Protein AF-A0AA37RP38-F1 (afdb_monomer_lite)

Foldseek 3Di:
DDDPDDDDDDFDQDPVRDTDDDPVVCVVQVHDPPFDWDWDADPVDNVDIDIHGPVFWDWDDDDDPDTDTDGD

Secondary structure (DSSP, 8-state):
----S------PPPTTS--PPPHHHHHHTT--TT--EEEEE-SS-TTPEEEEETTTEEEEE-STT-EEEEE-

Sequence (72 aa):
MKLKGRPLGPRTITQVYQVSVPKKLLDQVELNKHDEVYFAVSAEDPNIICMFSSKKATLTPSGDDEIQAVVK

pLDDT: mean 77.24, std 12.96, range [51.78, 90.25]

Radius of gyration: 13.52 Å; chains: 1; bounding box: 35×27×24 Å

Structure (mmCIF, N/CA/C/O backbone):
data_AF-A0AA37RP38-F1
#
_entry.id   AF-A0AA37RP38-F1
#
loop_
_atom_site.group_PDB
_atom_site.id
_atom_site.type_symbol
_atom_site.label_atom_id
_atom_site.label_alt_id
_atom_site.label_comp_id
_atom_site.label_asym_id
_atom_site.label_entity_id
_atom_site.label_seq_id
_atom_site.pdbx_PDB_ins_code
_atom_site.Cartn_x
_atom_site.Cartn_y
_atom_site.Cartn_z
_atom_site.occupancy
_atom_site.B_iso_or_equiv
_atom_site.auth_seq_id
_atom_site.auth_comp_id
_atom_site.auth_asym_id
_atom_site.auth_atom_id
_atom_site.pdbx_PDB_model_num
ATOM 1 N N . MET A 1 1 ? 8.705 -10.568 -6.213 1.00 55.59 1 MET A N 1
ATOM 2 C CA . MET A 1 1 ? 7.972 -10.627 -4.924 1.00 55.59 1 MET A CA 1
ATOM 3 C C . MET A 1 1 ? 6.807 -11.624 -5.013 1.00 55.59 1 MET A C 1
ATOM 5 O O . MET A 1 1 ? 6.145 -11.675 -6.041 1.00 55.59 1 MET A O 1
ATOM 9 N N . LYS A 1 2 ? 6.536 -12.435 -3.970 1.00 51.78 2 LYS A N 1
ATOM 10 C CA . LYS A 1 2 ? 5.333 -13.299 -3.897 1.00 51.78 2 LYS A CA 1
ATOM 11 C C . LYS A 1 2 ? 4.232 -12.571 -3.119 1.00 51.78 2 LYS A C 1
ATOM 13 O O . LYS A 1 2 ? 4.401 -12.326 -1.926 1.00 51.78 2 LYS A O 1
ATOM 18 N N . LEU A 1 3 ? 3.119 -12.235 -3.771 1.00 56.25 3 LEU A N 1
ATOM 19 C CA . LEU A 1 3 ? 1.956 -11.640 -3.105 1.00 56.25 3 LEU A CA 1
ATOM 20 C C . LEU A 1 3 ? 1.370 -12.646 -2.102 1.00 56.25 3 LEU A C 1
ATOM 22 O O . LEU A 1 3 ? 1.032 -13.773 -2.467 1.00 56.25 3 LEU A O 1
ATOM 26 N N . LYS A 1 4 ? 1.256 -12.253 -0.829 1.00 57.22 4 LYS A N 1
ATOM 27 C CA . LYS A 1 4 ? 0.533 -13.045 0.172 1.00 57.22 4 LYS A CA 1
ATOM 28 C C . LYS A 1 4 ? -0.957 -12.710 0.071 1.00 57.22 4 LYS A C 1
ATOM 30 O O . LYS A 1 4 ? -1.347 -11.575 0.309 1.00 57.22 4 LYS A O 1
ATOM 35 N N . GLY A 1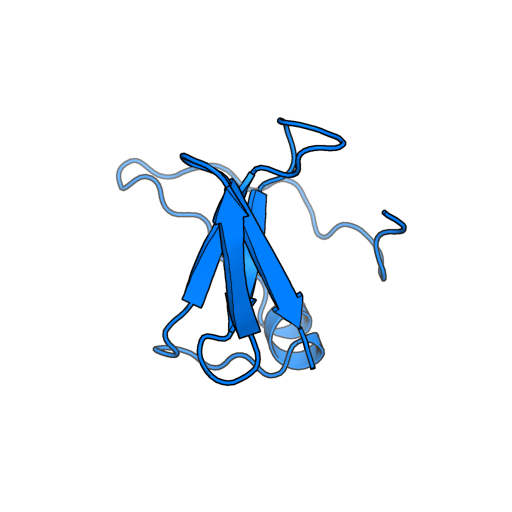 5 ? -1.788 -13.701 -0.251 1.00 61.38 5 GLY A N 1
ATOM 36 C CA . GLY A 1 5 ? -3.251 -13.576 -0.236 1.00 61.38 5 GLY A CA 1
ATOM 37 C C . GLY A 1 5 ? -3.911 -13.514 -1.618 1.00 61.38 5 GLY A C 1
ATOM 38 O O . GLY A 1 5 ? -3.250 -13.523 -2.652 1.00 61.38 5 GLY A O 1
ATOM 39 N N . ARG A 1 6 ? -5.251 -13.512 -1.630 1.00 68.19 6 ARG A N 1
ATOM 40 C CA . ARG A 1 6 ? -6.066 -13.409 -2.854 1.00 68.19 6 ARG A CA 1
ATOM 41 C C . ARG A 1 6 ? -6.359 -11.932 -3.163 1.00 68.19 6 ARG A C 1
ATOM 43 O O . ARG A 1 6 ? -6.670 -11.199 -2.222 1.00 68.19 6 ARG A O 1
ATOM 50 N N . PRO A 1 7 ? -6.320 -11.497 -4.436 1.00 66.62 7 PRO A N 1
ATOM 51 C CA . PRO A 1 7 ? -6.676 -10.127 -4.803 1.00 66.62 7 PRO A CA 1
ATOM 52 C C . PRO A 1 7 ? -8.140 -9.828 -4.442 1.00 66.62 7 PRO A C 1
ATOM 54 O O . PRO A 1 7 ? -9.024 -10.656 -4.666 1.00 66.62 7 PRO A O 1
ATOM 57 N N . LEU A 1 8 ? -8.405 -8.646 -3.874 1.00 71.94 8 LEU A N 1
ATOM 58 C CA . LEU A 1 8 ? -9.743 -8.228 -3.436 1.00 71.94 8 LEU A CA 1
ATOM 59 C C . LEU A 1 8 ? -10.340 -7.157 -4.359 1.00 71.94 8 LEU A C 1
ATOM 61 O O . LEU A 1 8 ? -10.394 -5.982 -3.995 1.00 71.94 8 LEU A O 1
ATOM 65 N N . GLY A 1 9 ? -10.857 -7.620 -5.504 1.00 70.00 9 GLY A N 1
ATOM 66 C CA . GLY A 1 9 ? -11.677 -6.862 -6.459 1.00 70.00 9 GLY A CA 1
ATOM 67 C C . GLY A 1 9 ? -10.951 -5.720 -7.190 1.00 70.00 9 GLY A C 1
ATOM 68 O O . GLY A 1 9 ? -9.913 -5.248 -6.731 1.00 70.00 9 GLY A O 1
ATOM 69 N N . PRO A 1 10 ? -11.491 -5.239 -8.323 1.00 77.81 10 PRO A N 1
ATOM 70 C CA . PRO A 1 10 ? -11.054 -3.970 -8.888 1.00 77.81 10 PRO A CA 1
ATOM 71 C C . PRO A 1 10 ? -11.592 -2.806 -8.041 1.00 77.81 10 PRO A C 1
ATOM 73 O O . PRO A 1 10 ? -12.704 -2.859 -7.506 1.00 77.81 10 PRO A O 1
ATOM 76 N N . ARG A 1 11 ? -10.805 -1.736 -7.920 1.00 80.62 11 ARG A N 1
ATOM 77 C CA . ARG A 1 11 ? -11.209 -0.473 -7.288 1.00 80.62 11 ARG A CA 1
ATOM 78 C C . ARG A 1 11 ? -10.961 0.669 -8.262 1.00 80.62 11 ARG A C 1
ATOM 80 O O . ARG A 1 11 ? -9.955 0.673 -8.962 1.00 80.62 11 ARG A O 1
ATOM 87 N N . THR A 1 12 ? -11.874 1.630 -8.288 1.00 84.75 12 THR A N 1
ATOM 88 C CA . THR A 1 12 ? -11.759 2.824 -9.129 1.00 84.75 12 THR A CA 1
ATOM 89 C C . THR A 1 12 ? -11.152 3.962 -8.320 1.00 84.75 12 THR A C 1
ATOM 91 O O . THR A 1 12 ? -11.538 4.180 -7.171 1.00 84.75 12 THR A O 1
ATOM 94 N N . ILE A 1 13 ? -10.218 4.689 -8.930 1.00 86.81 13 ILE A N 1
ATOM 95 C CA . ILE A 1 13 ? -9.664 5.926 -8.378 1.00 86.81 13 ILE A CA 1
ATOM 96 C C . ILE A 1 13 ? -10.744 7.012 -8.448 1.00 86.81 13 ILE A C 1
ATOM 98 O O . ILE A 1 13 ? -11.342 7.238 -9.499 1.00 86.81 13 ILE A O 1
ATOM 102 N N . THR A 1 14 ? -11.023 7.671 -7.325 1.00 86.75 14 THR A N 1
ATOM 103 C CA . THR A 1 14 ? -12.008 8.767 -7.269 1.00 86.75 14 THR A CA 1
ATOM 104 C C . THR A 1 14 ? -11.434 10.084 -7.807 1.00 86.75 14 THR A C 1
ATOM 106 O O . THR A 1 14 ? -10.227 10.207 -7.974 1.00 86.75 14 THR A O 1
ATOM 109 N N . GLN A 1 15 ? -12.265 11.125 -7.939 1.00 80.94 15 GLN A N 1
ATOM 110 C CA . GLN A 1 15 ? -11.827 12.482 -8.323 1.00 80.94 15 GLN A CA 1
ATOM 111 C C . GLN A 1 15 ? -10.747 13.082 -7.403 1.00 80.94 15 GLN A C 1
ATOM 113 O O . GLN A 1 15 ? -9.914 13.853 -7.860 1.00 80.94 15 GLN A O 1
ATOM 118 N N . VAL A 1 16 ? -10.724 12.696 -6.125 1.00 86.69 16 VAL A N 1
ATOM 119 C CA . VAL A 1 16 ? -9.682 13.086 -5.156 1.00 86.69 16 VAL A CA 1
ATOM 120 C C . VAL A 1 16 ? -8.478 12.127 -5.138 1.00 86.69 16 VAL A C 1
ATOM 122 O O . VAL A 1 16 ? -7.776 12.040 -4.139 1.00 86.69 16 VAL A O 1
ATOM 125 N N . TYR A 1 17 ? -8.258 11.364 -6.216 1.00 85.38 17 TYR A N 1
ATOM 126 C CA . TYR A 1 17 ? -7.178 10.375 -6.362 1.00 85.38 17 TYR A CA 1
ATOM 127 C C . TYR A 1 17 ? -7.043 9.383 -5.189 1.00 85.38 17 TYR A C 1
ATOM 129 O O . TYR A 1 17 ? -5.950 8.957 -4.828 1.00 85.38 17 TYR A O 1
ATOM 137 N N . GLN A 1 18 ? -8.172 8.981 -4.599 1.00 86.94 18 GLN A N 1
ATOM 138 C CA . GLN A 1 18 ? -8.222 8.074 -3.456 1.00 86.94 18 GLN A CA 1
ATOM 139 C C . GLN A 1 18 ? -8.722 6.682 -3.861 1.00 86.94 18 GLN A C 1
ATOM 141 O O . GLN A 1 18 ? -9.627 6.538 -4.687 1.00 86.94 18 GLN A O 1
ATOM 146 N N . VAL A 1 19 ? -8.169 5.655 -3.208 1.00 87.12 19 VAL A N 1
ATOM 147 C CA . VAL A 1 19 ? -8.680 4.279 -3.217 1.00 87.12 19 VAL A CA 1
ATOM 148 C C . VAL A 1 19 ? -8.899 3.825 -1.775 1.00 87.12 19 VAL A C 1
ATOM 150 O O . VAL A 1 19 ? -8.086 4.087 -0.892 1.00 87.12 19 VAL A O 1
ATOM 153 N N . SER A 1 20 ? -10.014 3.143 -1.514 1.00 87.44 20 SER A N 1
ATOM 154 C CA . SER A 1 20 ? -10.283 2.545 -0.205 1.00 87.44 20 SER A CA 1
ATOM 155 C C . SER A 1 20 ? -9.619 1.173 -0.091 1.00 87.44 20 SER A C 1
ATOM 157 O O . SER A 1 20 ? -9.874 0.274 -0.895 1.00 87.44 20 SER A O 1
ATOM 159 N N . VAL A 1 21 ? -8.787 0.996 0.937 1.00 87.94 21 VAL A N 1
ATOM 160 C CA . VAL A 1 21 ? -8.172 -0.298 1.253 1.00 87.94 21 VAL A CA 1
ATOM 161 C C . VAL A 1 21 ? -9.119 -1.101 2.155 1.00 87.94 21 VAL A C 1
ATOM 163 O O . VAL A 1 21 ? -9.554 -0.593 3.191 1.00 87.94 21 VAL A O 1
ATOM 166 N N . PRO A 1 22 ? -9.468 -2.351 1.800 1.00 88.94 22 PRO A N 1
ATOM 167 C CA . PRO A 1 22 ? -10.272 -3.210 2.661 1.00 88.94 22 PRO A CA 1
ATOM 168 C C . PRO A 1 22 ? -9.635 -3.408 4.042 1.00 88.94 22 PRO A C 1
ATOM 170 O O . PRO A 1 22 ? -8.469 -3.789 4.133 1.00 88.94 22 PRO A O 1
ATOM 173 N N . LYS A 1 23 ? -10.432 -3.269 5.112 1.00 89.44 23 LYS A N 1
ATOM 174 C CA . LYS A 1 23 ? -9.974 -3.453 6.503 1.00 89.44 23 LYS A CA 1
ATOM 175 C C . LYS A 1 23 ? -9.205 -4.765 6.712 1.00 89.44 23 LYS A C 1
ATOM 177 O O . LYS A 1 23 ? -8.140 -4.756 7.303 1.00 89.44 23 LYS A O 1
ATOM 182 N N . LYS A 1 24 ? -9.688 -5.873 6.136 1.00 89.06 24 LYS A N 1
ATOM 183 C CA . LYS A 1 24 ? -9.039 -7.193 6.246 1.00 89.06 24 LYS A CA 1
ATOM 184 C C . LYS A 1 24 ? -7.590 -7.223 5.736 1.00 89.06 24 LYS A C 1
ATOM 186 O O . LYS A 1 24 ? -6.841 -8.083 6.177 1.00 89.06 24 LYS A O 1
ATOM 191 N N . LEU A 1 25 ? -7.214 -6.354 4.790 1.00 86.75 25 LEU A N 1
ATOM 192 C CA . LEU A 1 25 ? -5.826 -6.241 4.325 1.00 86.75 25 LEU A CA 1
ATOM 193 C C . LEU A 1 25 ? -4.991 -5.399 5.288 1.00 86.75 25 LEU A C 1
ATOM 195 O O . LEU A 1 25 ? -3.859 -5.767 5.572 1.00 86.75 25 LEU A O 1
ATOM 199 N N . LEU A 1 26 ? -5.561 -4.313 5.819 1.00 88.88 26 LEU A N 1
ATOM 200 C CA . LEU A 1 26 ? -4.901 -3.473 6.820 1.00 88.88 26 LEU A CA 1
ATOM 201 C C . LEU A 1 26 ? -4.612 -4.255 8.108 1.00 88.88 26 LEU A C 1
ATOM 203 O O . LEU A 1 26 ? -3.503 -4.176 8.626 1.00 88.88 26 LEU A O 1
ATOM 207 N N . ASP A 1 27 ? -5.559 -5.088 8.550 1.00 89.25 27 ASP A N 1
ATOM 208 C CA . ASP A 1 27 ? -5.402 -5.953 9.723 1.00 89.25 27 ASP A CA 1
ATOM 209 C C . ASP A 1 27 ? -4.221 -6.941 9.555 1.00 89.25 27 ASP A C 1
ATOM 211 O O . ASP A 1 27 ? -3.523 -7.233 10.521 1.00 89.25 27 ASP A O 1
ATOM 215 N N . GLN A 1 28 ? -3.945 -7.430 8.333 1.00 85.19 28 GLN A N 1
ATOM 216 C CA . GLN A 1 28 ? -2.825 -8.354 8.056 1.00 85.19 28 GLN A CA 1
ATOM 217 C C . GLN A 1 28 ? -1.446 -7.697 8.148 1.00 85.19 28 GLN A C 1
ATOM 219 O O . GLN A 1 28 ? -0.449 -8.398 8.316 1.00 85.19 28 GLN A O 1
ATOM 224 N N . VAL A 1 29 ? -1.385 -6.375 7.997 1.00 84.19 29 VAL A N 1
ATOM 225 C CA . VAL A 1 29 ? -0.147 -5.585 8.069 1.00 84.19 29 VAL A CA 1
ATOM 226 C C . VAL A 1 29 ? -0.128 -4.659 9.288 1.00 84.19 29 VAL A C 1
ATOM 228 O O . VAL A 1 29 ? 0.731 -3.787 9.379 1.00 84.19 29 VAL A O 1
ATOM 231 N N . GLU A 1 30 ? -1.061 -4.864 10.226 1.00 88.25 30 GLU A N 1
ATOM 232 C CA . GLU A 1 30 ? -1.204 -4.111 11.478 1.00 88.25 30 GLU A CA 1
ATOM 233 C C . GLU A 1 30 ? -1.285 -2.585 11.281 1.00 88.25 30 GLU A C 1
ATOM 235 O O . GLU A 1 30 ? -0.728 -1.809 12.060 1.00 88.25 30 GLU A O 1
ATOM 240 N N . LEU A 1 31 ? -1.989 -2.147 10.234 1.00 89.62 31 LEU A N 1
ATOM 241 C CA . LEU A 1 31 ? -2.267 -0.734 9.980 1.00 89.62 31 LEU A CA 1
ATOM 242 C C . LEU A 1 31 ? -3.662 -0.349 10.464 1.00 89.62 31 LEU A C 1
ATOM 244 O O . LEU A 1 31 ? -4.651 -1.019 10.166 1.00 89.62 31 LEU A O 1
ATOM 248 N N . ASN A 1 32 ? -3.752 0.780 11.160 1.00 90.00 32 ASN A N 1
ATOM 249 C CA . ASN A 1 32 ? -5.008 1.349 11.628 1.00 90.00 32 ASN A CA 1
ATOM 250 C C . ASN A 1 32 ? -5.378 2.608 10.844 1.00 90.00 32 ASN A C 1
ATOM 252 O O . ASN A 1 32 ? -4.570 3.224 10.149 1.00 90.00 32 ASN A O 1
ATOM 256 N N . LYS A 1 33 ? -6.641 3.021 10.971 1.00 88.25 33 LYS A N 1
ATOM 257 C CA . LYS A 1 33 ? -7.090 4.302 10.424 1.00 88.25 33 LYS A CA 1
ATOM 258 C C . LYS A 1 33 ? -6.259 5.429 11.050 1.00 88.25 33 LYS A C 1
ATOM 260 O O . LYS A 1 33 ? -6.113 5.454 12.266 1.00 88.25 33 LYS A O 1
ATOM 265 N N . HIS A 1 34 ? -5.803 6.367 10.219 1.00 89.06 34 HIS A N 1
ATOM 266 C CA . HIS A 1 34 ? -4.955 7.506 10.602 1.00 89.06 34 HIS A CA 1
ATOM 267 C C . HIS A 1 34 ? -3.493 7.169 10.937 1.00 89.06 34 HIS A C 1
ATOM 269 O O . HIS A 1 34 ? -2.755 8.079 11.301 1.00 89.06 34 HIS A O 1
ATOM 275 N N . ASP A 1 35 ? -3.054 5.916 10.774 1.00 90.25 35 ASP A N 1
ATOM 276 C CA . ASP A 1 35 ? -1.624 5.609 10.825 1.00 90.25 35 ASP A CA 1
ATOM 277 C C . ASP A 1 35 ? -0.891 6.240 9.631 1.00 90.25 35 ASP A C 1
ATOM 279 O O . ASP A 1 35 ? -1.382 6.235 8.499 1.00 90.25 35 ASP A O 1
ATOM 283 N N . GLU A 1 36 ? 0.306 6.762 9.891 1.00 89.50 36 GLU A N 1
ATOM 284 C CA . GLU A 1 36 ? 1.205 7.248 8.850 1.00 89.50 36 GLU A CA 1
ATOM 285 C C . GLU A 1 36 ? 1.820 6.080 8.069 1.00 89.50 36 GLU A C 1
ATOM 287 O O . GLU A 1 36 ? 2.196 5.040 8.626 1.00 89.50 36 GLU A O 1
ATOM 292 N N . VAL A 1 37 ? 1.937 6.262 6.755 1.00 90.12 37 VAL A N 1
ATOM 293 C CA . VAL A 1 37 ? 2.464 5.254 5.834 1.00 90.12 37 VAL A CA 1
ATOM 294 C C . VAL A 1 37 ? 3.417 5.879 4.826 1.00 90.12 37 VAL A C 1
ATOM 296 O O . VAL A 1 37 ? 3.263 7.035 4.438 1.00 90.12 37 VAL A O 1
ATOM 299 N N . TYR A 1 38 ? 4.376 5.080 4.370 1.00 87.31 38 TYR A N 1
ATOM 300 C CA . TYR A 1 38 ? 5.225 5.394 3.227 1.00 87.31 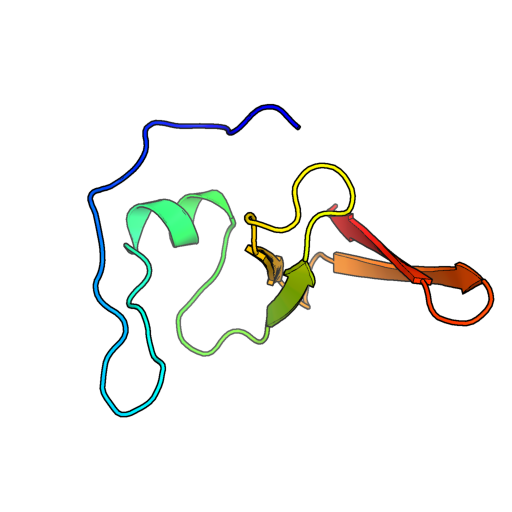38 TYR A CA 1
ATOM 301 C C . TYR A 1 38 ? 4.720 4.669 1.983 1.00 87.31 38 TYR A C 1
ATOM 303 O O . TYR A 1 38 ? 4.225 3.541 2.073 1.00 87.31 38 TYR A O 1
ATOM 311 N N . PHE A 1 39 ? 4.900 5.301 0.825 1.00 88.56 39 PHE A N 1
ATOM 312 C CA . PHE A 1 39 ? 4.605 4.721 -0.481 1.00 88.56 39 PHE A CA 1
ATOM 313 C C . PHE A 1 39 ? 5.872 4.650 -1.328 1.00 88.56 39 PHE A C 1
ATOM 315 O O . PHE A 1 39 ? 6.693 5.563 -1.291 1.00 88.56 39 PHE A O 1
ATOM 322 N N . ALA A 1 40 ? 6.009 3.581 -2.105 1.00 86.44 40 ALA A N 1
ATOM 323 C CA . ALA A 1 40 ? 7.056 3.440 -3.111 1.00 86.44 40 ALA A CA 1
ATOM 324 C 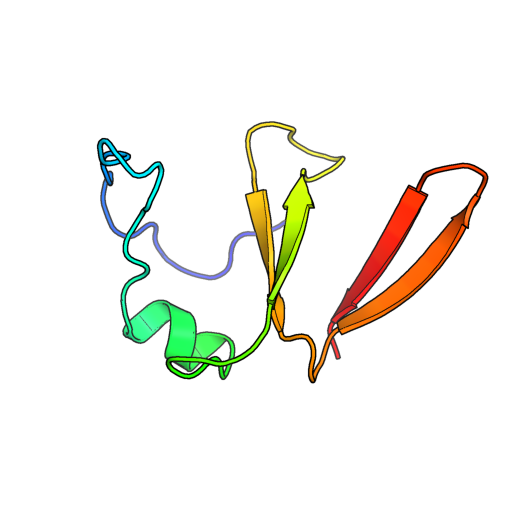C . ALA A 1 40 ? 6.528 2.655 -4.315 1.00 86.44 40 ALA A C 1
ATOM 326 O O . ALA A 1 40 ? 5.549 1.914 -4.200 1.00 86.44 40 ALA A O 1
ATOM 327 N N . VAL A 1 41 ? 7.189 2.791 -5.459 1.00 87.25 41 VAL A N 1
ATOM 328 C CA . VAL A 1 41 ? 6.946 1.950 -6.637 1.00 87.25 41 VAL A CA 1
ATOM 329 C C . VAL A 1 41 ? 7.919 0.775 -6.599 1.00 87.25 41 VAL A C 1
ATOM 331 O O . VAL A 1 41 ? 9.091 0.949 -6.268 1.00 87.25 41 VAL A O 1
ATOM 334 N N . SER A 1 42 ? 7.437 -0.432 -6.891 1.00 83.31 42 SER A N 1
ATOM 335 C CA . SER A 1 42 ? 8.297 -1.617 -6.938 1.00 83.31 42 SER A CA 1
ATOM 336 C C . SER A 1 42 ? 9.310 -1.514 -8.081 1.00 83.31 42 SER A C 1
ATOM 338 O O . SER A 1 42 ? 8.938 -1.274 -9.228 1.00 83.31 42 SER A O 1
ATOM 340 N N . ALA A 1 43 ? 10.584 -1.777 -7.782 1.00 82.38 43 ALA A N 1
ATOM 341 C CA . ALA A 1 43 ? 11.641 -1.856 -8.791 1.00 82.38 43 ALA A CA 1
ATOM 342 C C . ALA A 1 43 ? 11.488 -3.077 -9.721 1.00 82.38 43 ALA A C 1
ATOM 344 O O . ALA A 1 43 ? 11.933 -3.044 -10.864 1.00 82.38 43 ALA A O 1
ATOM 345 N N . GLU A 1 44 ? 10.852 -4.156 -9.247 1.00 86.38 44 GLU A N 1
ATOM 346 C CA . GLU A 1 44 ? 10.635 -5.378 -10.039 1.00 86.38 44 GLU A CA 1
ATOM 347 C C . GLU A 1 44 ? 9.438 -5.262 -10.999 1.00 86.38 44 GLU A C 1
ATOM 349 O O . GLU A 1 44 ? 9.416 -5.922 -12.035 1.00 86.38 44 GLU A O 1
ATOM 354 N N . ASP A 1 45 ? 8.431 -4.456 -10.646 1.00 85.31 45 ASP A N 1
ATOM 355 C CA . ASP A 1 45 ? 7.242 -4.209 -11.471 1.00 85.31 45 ASP A CA 1
ATOM 356 C C . ASP A 1 45 ? 6.688 -2.802 -11.181 1.00 85.31 45 ASP A C 1
ATOM 358 O O . ASP A 1 45 ? 6.031 -2.604 -10.152 1.00 85.31 45 ASP A O 1
ATOM 362 N N . PRO A 1 46 ? 6.893 -1.829 -12.087 1.00 87.75 46 PRO A N 1
ATOM 363 C CA . PRO A 1 46 ? 6.449 -0.449 -11.900 1.00 87.75 46 PRO A CA 1
ATOM 364 C C . PRO A 1 46 ? 4.933 -0.279 -11.740 1.00 87.75 46 PRO A C 1
ATOM 366 O O . PRO A 1 46 ? 4.474 0.778 -11.308 1.00 87.75 46 PRO A O 1
ATOM 369 N N . ASN A 1 47 ? 4.136 -1.298 -12.077 1.00 87.62 47 ASN A N 1
ATOM 370 C CA . ASN A 1 47 ? 2.682 -1.265 -11.909 1.00 87.62 47 ASN A CA 1
ATOM 371 C C . ASN A 1 47 ? 2.241 -1.583 -10.469 1.00 87.62 47 ASN A C 1
ATOM 373 O O . ASN A 1 47 ? 1.046 -1.538 -10.165 1.00 87.62 47 ASN A O 1
ATOM 377 N N . ILE A 1 48 ? 3.180 -1.915 -9.578 1.00 85.69 48 ILE A N 1
ATOM 378 C CA . ILE A 1 48 ? 2.913 -2.221 -8.174 1.00 85.69 48 ILE A CA 1
ATOM 379 C C . ILE A 1 48 ? 3.320 -1.033 -7.301 1.00 85.69 48 ILE A C 1
ATOM 381 O O . ILE A 1 48 ? 4.497 -0.688 -7.193 1.00 85.69 48 ILE A O 1
ATOM 385 N N . ILE A 1 49 ? 2.333 -0.458 -6.611 1.00 87.81 49 ILE A N 1
ATOM 386 C CA . ILE A 1 49 ? 2.553 0.508 -5.532 1.00 87.81 49 ILE A CA 1
ATOM 387 C C . ILE A 1 49 ? 2.625 -0.258 -4.213 1.00 87.81 49 ILE A C 1
ATOM 389 O O . ILE A 1 49 ? 1.689 -0.966 -3.831 1.00 87.81 49 ILE A O 1
ATOM 393 N N . CYS A 1 50 ? 3.729 -0.089 -3.503 1.00 86.38 50 CYS A N 1
ATOM 394 C CA . CYS A 1 50 ? 3.938 -0.642 -2.179 1.00 86.38 50 CYS A CA 1
ATOM 395 C C . CYS A 1 50 ? 3.574 0.396 -1.112 1.00 86.38 50 CYS A C 1
ATOM 397 O O . CYS A 1 50 ? 3.902 1.574 -1.243 1.00 86.38 50 CYS A O 1
ATOM 399 N N . MET A 1 51 ? 2.917 -0.056 -0.045 1.00 87.94 51 MET A N 1
ATOM 400 C CA . MET A 1 51 ? 2.536 0.759 1.108 1.00 87.94 51 MET A CA 1
ATOM 401 C C . MET A 1 51 ? 3.093 0.114 2.375 1.00 87.94 51 MET A C 1
ATOM 403 O O . MET A 1 51 ? 2.897 -1.084 2.594 1.00 87.94 51 MET A O 1
ATOM 407 N N . PHE A 1 52 ? 3.759 0.901 3.215 1.00 85.44 52 PHE A N 1
ATOM 408 C CA . PHE A 1 52 ? 4.445 0.410 4.409 1.00 85.44 52 PHE A CA 1
ATOM 409 C C . PHE A 1 52 ? 4.105 1.260 5.629 1.00 85.44 52 PHE A C 1
ATOM 411 O O . PHE A 1 52 ? 4.007 2.480 5.530 1.00 85.44 52 PHE A O 1
ATOM 418 N N . SER A 1 53 ? 3.968 0.629 6.795 1.00 84.25 53 SER A N 1
ATOM 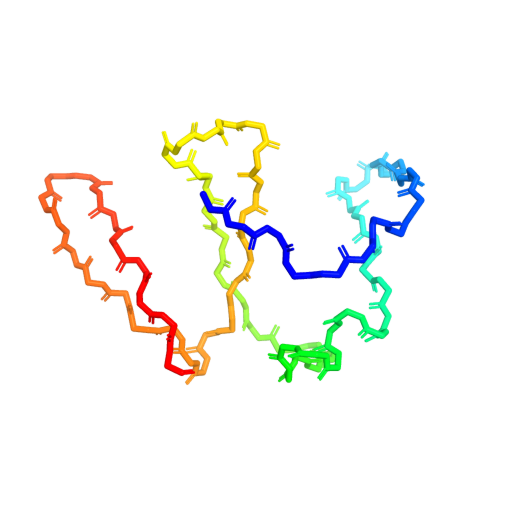419 C CA . SER A 1 53 ? 3.785 1.347 8.060 1.00 84.25 53 SER A CA 1
ATOM 420 C C . SER A 1 53 ? 5.041 2.130 8.432 1.00 84.25 53 SER A C 1
ATOM 422 O O . SER A 1 53 ? 6.125 1.543 8.485 1.00 84.25 53 SER A O 1
ATOM 424 N N . SER A 1 54 ? 4.901 3.411 8.786 1.00 82.81 54 SER A N 1
ATOM 425 C CA . SER A 1 54 ? 6.029 4.212 9.287 1.00 82.81 54 SER A CA 1
ATOM 426 C C . SER A 1 54 ? 6.616 3.668 10.597 1.00 82.81 54 SER A C 1
ATOM 428 O O . SER A 1 54 ? 7.789 3.879 10.885 1.00 82.81 54 SER A O 1
ATOM 430 N N . LYS A 1 55 ? 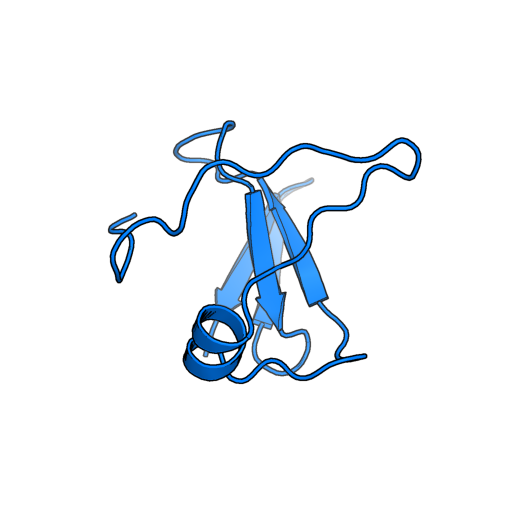5.827 2.902 11.363 1.00 80.25 55 LYS A N 1
ATOM 431 C CA . LYS A 1 55 ? 6.234 2.288 12.638 1.00 80.25 55 LYS A CA 1
ATOM 432 C C . LYS A 1 55 ? 7.157 1.076 12.463 1.00 80.25 55 LYS A C 1
ATOM 434 O O . LYS A 1 55 ? 7.894 0.742 13.386 1.00 80.25 55 LYS A O 1
ATOM 439 N N . LYS A 1 56 ? 7.080 0.385 11.318 1.00 69.44 56 LYS A N 1
ATOM 440 C CA . LYS A 1 56 ? 7.793 -0.886 11.059 1.00 69.44 56 LYS A CA 1
ATOM 441 C C . LYS A 1 56 ? 8.768 -0.825 9.886 1.00 69.44 56 LYS A C 1
ATOM 443 O O . LYS A 1 56 ? 9.603 -1.717 9.742 1.00 69.44 56 LYS A O 1
ATOM 448 N N . ALA A 1 57 ? 8.670 0.204 9.048 1.00 66.69 57 ALA A N 1
ATOM 449 C CA . ALA A 1 57 ? 9.591 0.427 7.949 1.00 66.69 57 ALA A CA 1
ATOM 450 C C . ALA A 1 57 ? 10.861 1.121 8.457 1.00 66.69 57 ALA A C 1
ATOM 452 O O . ALA A 1 57 ? 10.812 2.235 8.972 1.00 66.69 57 ALA A O 1
ATOM 453 N N . THR A 1 58 ? 12.009 0.470 8.287 1.00 67.62 58 THR A N 1
ATOM 454 C CA . THR A 1 58 ? 13.313 1.138 8.348 1.00 67.62 58 THR A CA 1
ATOM 455 C C . THR A 1 58 ? 13.682 1.535 6.923 1.00 67.62 58 THR A C 1
ATOM 457 O O . THR A 1 58 ? 13.850 0.667 6.067 1.00 67.62 58 THR A O 1
ATOM 460 N N . LEU A 1 59 ? 13.749 2.838 6.656 1.00 66.38 59 LEU A N 1
ATOM 461 C CA . LEU A 1 59 ? 14.196 3.366 5.371 1.00 66.38 59 LEU A CA 1
ATOM 462 C C . LEU A 1 59 ? 15.716 3.511 5.417 1.00 66.38 59 LEU A C 1
ATOM 464 O O . LEU A 1 59 ? 16.247 4.223 6.268 1.00 66.38 59 LEU A O 1
ATOM 468 N N . THR A 1 60 ? 16.402 2.820 4.516 1.00 62.78 60 THR A N 1
ATOM 469 C CA . THR A 1 60 ? 17.861 2.860 4.397 1.00 62.78 60 THR A CA 1
ATOM 470 C C . THR A 1 60 ? 18.204 3.516 3.061 1.00 62.78 60 THR A C 1
ATOM 472 O O . THR A 1 60 ? 17.711 3.043 2.035 1.00 62.78 60 THR A O 1
ATOM 475 N N . PRO A 1 61 ? 19.008 4.592 3.034 1.00 54.91 61 PRO A N 1
ATOM 476 C CA . PRO A 1 61 ? 19.473 5.170 1.776 1.00 54.91 61 PRO A CA 1
ATOM 477 C C . PRO A 1 61 ? 20.377 4.165 1.053 1.00 54.91 61 PRO A C 1
ATOM 479 O O . PRO A 1 61 ? 21.276 3.599 1.678 1.00 54.91 61 PRO A O 1
ATOM 482 N N . SER A 1 62 ? 20.165 3.945 -0.243 1.00 57.81 62 SER A N 1
ATOM 483 C CA . SER A 1 62 ? 20.964 3.028 -1.065 1.00 57.81 62 SER A CA 1
ATOM 484 C C . SER A 1 62 ? 21.536 3.704 -2.316 1.00 57.81 62 SER A C 1
ATOM 486 O O . SER A 1 62 ? 21.428 3.169 -3.413 1.00 57.81 62 SER A O 1
ATOM 488 N N . GLY A 1 63 ? 22.180 4.862 -2.146 1.00 60.50 63 GLY A N 1
ATOM 489 C CA . GLY A 1 63 ? 22.764 5.644 -3.244 1.00 60.50 63 GLY A CA 1
ATOM 490 C C . GLY A 1 63 ? 21.881 6.812 -3.680 1.00 60.50 63 GLY A C 1
ATOM 491 O O . GLY A 1 63 ? 20.892 7.107 -3.013 1.00 60.50 63 GLY A O 1
ATOM 492 N N . ASP A 1 64 ? 22.280 7.482 -4.767 1.00 54.53 64 ASP A N 1
ATOM 493 C CA . ASP A 1 64 ? 21.957 8.895 -5.029 1.00 54.53 64 ASP A CA 1
ATOM 494 C C . ASP A 1 64 ? 20.465 9.263 -5.080 1.00 54.53 64 ASP A C 1
ATOM 496 O O . ASP A 1 64 ? 20.165 10.416 -4.814 1.00 54.53 64 ASP A O 1
ATOM 500 N N . ASP A 1 65 ? 19.532 8.329 -5.296 1.00 56.28 65 AS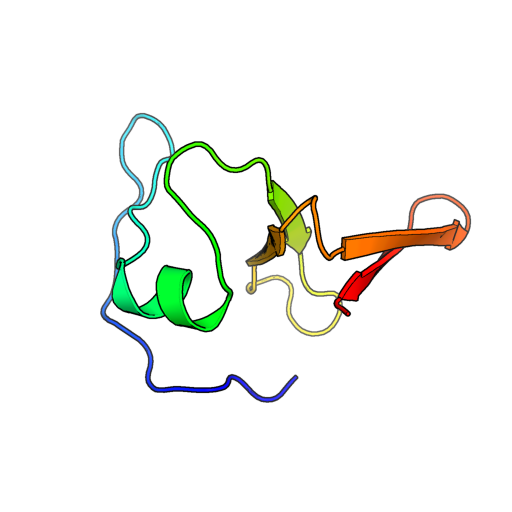P A N 1
ATOM 501 C CA . ASP A 1 65 ? 18.082 8.594 -5.184 1.00 56.28 65 ASP A CA 1
ATOM 502 C C . ASP A 1 65 ? 17.252 7.347 -4.799 1.00 56.28 65 ASP A C 1
ATOM 504 O O . ASP A 1 65 ? 16.020 7.341 -4.882 1.00 56.28 65 ASP A O 1
ATOM 508 N N . GLU A 1 66 ? 17.899 6.259 -4.369 1.00 55.22 66 GLU A N 1
ATOM 509 C CA . GLU A 1 66 ? 17.214 4.996 -4.078 1.00 55.22 66 GLU A CA 1
ATOM 510 C C . GLU A 1 66 ? 17.030 4.799 -2.570 1.00 55.22 66 GLU A C 1
ATOM 512 O O . GLU A 1 66 ? 17.979 4.851 -1.785 1.00 55.22 66 GLU A O 1
ATOM 517 N N . ILE A 1 67 ? 15.784 4.560 -2.149 1.00 59.72 67 ILE A N 1
ATOM 518 C CA . ILE A 1 67 ? 15.444 4.243 -0.759 1.00 59.72 67 ILE A CA 1
ATOM 519 C C . ILE A 1 67 ? 15.064 2.768 -0.680 1.00 59.72 67 ILE A C 1
ATOM 521 O O . ILE A 1 67 ? 14.040 2.344 -1.220 1.00 59.72 67 ILE A O 1
ATOM 525 N N . GLN A 1 68 ? 15.847 1.990 0.063 1.00 60.44 68 GLN A N 1
ATOM 526 C CA . GLN A 1 68 ? 15.489 0.620 0.409 1.00 60.44 68 GLN A CA 1
ATOM 527 C C . GLN A 1 68 ? 14.652 0.608 1.686 1.00 60.44 68 GLN A C 1
ATOM 529 O O . GLN A 1 68 ? 15.133 0.918 2.780 1.00 60.44 68 GLN A O 1
ATOM 534 N N . ALA A 1 69 ? 13.384 0.221 1.552 1.00 57.22 69 ALA A N 1
ATOM 535 C CA . ALA A 1 69 ? 12.501 -0.016 2.684 1.00 57.22 69 ALA A CA 1
ATOM 536 C C . ALA A 1 69 ? 12.655 -1.458 3.186 1.00 57.22 69 ALA A C 1
ATOM 538 O O . ALA A 1 69 ? 12.298 -2.413 2.494 1.00 57.22 69 ALA A O 1
ATOM 539 N N . VAL A 1 70 ? 13.141 -1.616 4.418 1.00 60.47 70 VAL A N 1
ATOM 540 C CA . VAL A 1 70 ? 13.140 -2.900 5.129 1.00 60.47 70 VAL A CA 1
ATOM 541 C C . VAL A 1 70 ? 11.972 -2.904 6.110 1.00 60.47 70 VAL A C 1
ATOM 543 O O . VAL A 1 70 ? 11.905 -2.065 7.008 1.00 60.47 70 VAL A O 1
ATOM 546 N N . VAL A 1 71 ? 11.043 -3.846 5.948 1.00 58.78 71 VAL A N 1
ATOM 547 C CA . VAL A 1 71 ? 9.900 -4.028 6.856 1.00 58.78 71 VAL A CA 1
ATOM 548 C C . VAL A 1 71 ? 10.264 -5.089 7.894 1.00 58.78 71 VAL A C 1
ATOM 550 O O . VAL A 1 71 ? 10.607 -6.208 7.511 1.00 58.78 71 VAL A O 1
ATOM 553 N N . LYS A 1 72 ? 10.214 -4.730 9.182 1.00 54.81 72 LYS A N 1
ATOM 554 C CA . LYS A 1 72 ? 10.424 -5.659 10.307 1.00 54.81 72 LYS A CA 1
ATOM 555 C C . LYS A 1 72 ? 9.139 -6.368 10.724 1.00 54.81 72 LYS A C 1
ATOM 557 O O . LYS A 1 72 ? 8.070 -5.713 10.719 1.00 54.81 72 LYS A O 1
#